Protein AF-A0A815XFB6-F1 (afdb_monomer_lite)

Secondary structure (DSSP, 8-state):
-HHHHHHHTT--EEEEEEEE-TTT--EEEEEEEEE-SSS---EEEEEGGGPPPTTSHHHHHHHHHHHHHT-TT-EEEESS-HHHHHGGGGGGTS--SSP-SEEEEHHHHHHHHHHHHHHT-TTT---SS-TT----------S--PPPPSSSPPP-

pLDDT: mean 83.38, std 19.87, range [40.03, 98.38]

Structure (mmCIF, N/CA/C/O backbone):
data_AF-A0A815XFB6-F1
#
_entry.id   AF-A0A815XFB6-F1
#
loop_
_atom_site.group_PDB
_atom_site.id
_atom_site.type_symbol
_atom_site.label_atom_id
_atom_site.label_alt_id
_atom_site.label_comp_id
_atom_site.label_asym_id
_atom_site.label_entity_id
_atom_site.label_seq_id
_atom_site.pdbx_PDB_ins_code
_atom_site.Cartn_x
_atom_site.Cartn_y
_atom_site.Cartn_z
_atom_site.occupancy
_atom_site.B_iso_or_equiv
_atom_site.auth_seq_id
_atom_site.auth_comp_id
_atom_site.auth_asym_id
_atom_site.auth_atom_id
_atom_site.pdbx_PDB_model_num
ATOM 1 N N . MET A 1 1 ? -14.059 9.390 6.222 1.00 91.38 1 MET A N 1
ATOM 2 C CA . MET A 1 1 ? -13.712 7.952 6.211 1.00 91.38 1 MET A CA 1
ATOM 3 C C . MET A 1 1 ? -14.670 7.078 5.417 1.00 91.38 1 MET A C 1
ATOM 5 O O . MET A 1 1 ? -14.173 6.406 4.534 1.00 91.38 1 MET A O 1
ATOM 9 N N . GLN A 1 2 ? -15.992 7.068 5.650 1.00 95.38 2 GLN A N 1
ATOM 10 C CA . GLN A 1 2 ? -16.873 6.111 4.946 1.00 95.38 2 GLN A CA 1
ATOM 11 C C . GLN A 1 2 ? -16.778 6.195 3.410 1.00 95.38 2 GLN A C 1
ATOM 13 O O . GLN A 1 2 ? -16.512 5.187 2.780 1.00 95.38 2 GLN A O 1
ATOM 18 N N . LYS A 1 3 ? -16.820 7.402 2.829 1.00 95.56 3 LYS A N 1
ATOM 19 C CA . LYS A 1 3 ? -16.631 7.594 1.378 1.00 95.56 3 LYS A CA 1
ATOM 20 C C . LYS A 1 3 ? -15.316 7.010 0.831 1.00 95.56 3 LYS A C 1
ATOM 22 O O . LYS A 1 3 ? -15.289 6.532 -0.292 1.00 95.56 3 LYS A O 1
ATOM 27 N N . LEU A 1 4 ? -14.232 7.062 1.614 1.00 96.62 4 LEU A N 1
ATOM 28 C CA . LEU A 1 4 ? -12.938 6.484 1.229 1.00 96.62 4 LEU A CA 1
ATOM 29 C C . LEU A 1 4 ? -12.985 4.951 1.270 1.00 96.62 4 LEU A C 1
ATOM 31 O O . LEU A 1 4 ? -12.444 4.304 0.385 1.00 96.62 4 LEU A O 1
ATOM 35 N N . ILE A 1 5 ? -13.654 4.381 2.275 1.00 97.75 5 ILE A N 1
ATOM 36 C CA . ILE A 1 5 ? -13.896 2.936 2.353 1.00 97.75 5 ILE A CA 1
ATOM 37 C C . ILE A 1 5 ? -14.702 2.473 1.139 1.00 97.75 5 ILE A C 1
ATOM 39 O O . ILE A 1 5 ? -14.283 1.538 0.466 1.00 97.75 5 ILE A O 1
ATOM 43 N N . ASP A 1 6 ? -15.803 3.160 0.833 1.00 96.56 6 ASP A N 1
ATOM 44 C CA . ASP A 1 6 ? -16.666 2.829 -0.304 1.00 96.56 6 ASP A CA 1
ATOM 45 C C . ASP A 1 6 ? -15.894 2.925 -1.633 1.00 96.56 6 ASP A C 1
ATOM 47 O O . ASP A 1 6 ? -16.069 2.093 -2.517 1.00 96.56 6 ASP A O 1
ATOM 51 N N . HIS A 1 7 ? -14.991 3.903 -1.765 1.00 96.88 7 HIS A N 1
ATOM 52 C CA . HIS A 1 7 ? -14.094 4.025 -2.919 1.00 96.88 7 HIS A CA 1
ATOM 53 C C . HIS A 1 7 ? -13.140 2.832 -3.038 1.00 96.88 7 HIS A C 1
ATOM 55 O O . HIS A 1 7 ? -13.103 2.171 -4.071 1.00 96.88 7 HIS A O 1
ATOM 61 N N . VAL A 1 8 ? -12.412 2.515 -1.964 1.00 97.19 8 VAL A N 1
ATOM 62 C CA . VAL A 1 8 ? -11.398 1.448 -1.961 1.00 97.19 8 VAL A CA 1
ATOM 63 C C . VAL A 1 8 ? -11.996 0.065 -2.209 1.00 97.19 8 VAL A C 1
ATOM 65 O O . VAL A 1 8 ? -11.330 -0.772 -2.807 1.00 97.19 8 VAL A O 1
ATOM 68 N N . GLN A 1 9 ? -13.255 -0.172 -1.832 1.00 96.88 9 GLN A N 1
ATOM 69 C CA . GLN A 1 9 ? -13.964 -1.418 -2.156 1.00 96.88 9 GLN A CA 1
ATOM 70 C C . GLN A 1 9 ? -14.073 -1.700 -3.661 1.00 96.88 9 GLN A C 1
ATOM 72 O O . GLN A 1 9 ? -14.246 -2.854 -4.043 1.00 96.88 9 GLN A O 1
ATOM 77 N N . HIS A 1 10 ? -13.980 -0.668 -4.501 1.00 96.56 10 HIS A N 1
ATOM 78 C CA . HIS A 1 10 ? -14.050 -0.779 -5.957 1.00 96.56 10 HIS A CA 1
ATOM 79 C C . HIS A 1 10 ? -12.670 -0.658 -6.625 1.00 96.56 10 HIS A C 1
ATOM 81 O O . HIS A 1 10 ? -12.581 -0.644 -7.850 1.00 96.56 10 HIS A O 1
ATOM 87 N N . CYS A 1 11 ? -11.587 -0.555 -5.849 1.00 97.31 11 CYS A N 1
ATOM 88 C CA . CYS A 1 11 ? -10.221 -0.503 -6.362 1.00 97.31 11 CYS A CA 1
ATOM 89 C C . CYS A 1 11 ? -9.514 -1.845 -6.155 1.00 97.31 11 CYS A C 1
ATOM 91 O O . CYS A 1 11 ? -9.657 -2.482 -5.114 1.00 97.31 11 CYS A O 1
ATOM 93 N N . HIS A 1 12 ? -8.700 -2.240 -7.133 1.00 97.56 12 HIS A N 1
ATOM 94 C CA . HIS A 1 12 ? -7.934 -3.492 -7.089 1.00 97.56 12 HIS A CA 1
ATOM 95 C C . HIS A 1 12 ? -6.432 -3.294 -7.274 1.00 97.56 12 HIS A C 1
ATOM 97 O O . HIS A 1 12 ? -5.669 -4.250 -7.161 1.00 97.56 12 HIS A O 1
ATOM 103 N N . GLU A 1 13 ? -5.996 -2.068 -7.546 1.00 98.25 13 GLU A N 1
ATOM 104 C CA . GLU A 1 13 ? -4.600 -1.742 -7.799 1.00 98.25 13 GLU A CA 1
ATOM 105 C C . GLU A 1 13 ? -4.211 -0.523 -6.958 1.00 98.25 13 GLU A C 1
ATOM 107 O O . GLU A 1 13 ? -4.950 0.464 -6.884 1.00 98.25 13 GLU A O 1
ATOM 112 N N . PHE A 1 14 ? -3.071 -0.619 -6.276 1.00 98.38 14 PHE A N 1
ATOM 113 C CA . PHE A 1 14 ? -2.619 0.383 -5.313 1.00 98.38 14 PHE A CA 1
ATOM 114 C C . PHE A 1 14 ? -1.115 0.580 -5.432 1.00 98.38 14 PHE A C 1
ATOM 116 O O . PHE A 1 14 ? -0.387 -0.409 -5.500 1.00 98.38 14 PHE A O 1
ATOM 123 N N . THR A 1 15 ? -0.640 1.824 -5.404 1.00 98.31 15 THR A N 1
ATOM 124 C CA . THR A 1 15 ? 0.789 2.084 -5.191 1.00 98.31 15 THR A CA 1
ATOM 125 C C . THR A 1 15 ? 1.045 2.438 -3.737 1.00 98.31 15 THR A C 1
ATOM 127 O O . THR A 1 15 ? 0.194 3.019 -3.058 1.00 98.31 15 THR A O 1
ATOM 130 N N . PHE A 1 16 ? 2.218 2.045 -3.268 1.00 98.00 16 PHE A N 1
ATOM 131 C CA . PHE A 1 16 ? 2.721 2.297 -1.938 1.00 98.00 16 PHE A CA 1
ATOM 132 C C . PHE A 1 16 ? 4.035 3.040 -2.029 1.00 98.00 16 PHE A C 1
ATOM 134 O O . PHE A 1 16 ? 4.868 2.762 -2.892 1.00 98.00 16 PHE A O 1
ATOM 141 N N . ASP A 1 17 ? 4.192 3.944 -1.083 1.00 97.25 17 ASP A N 1
ATOM 142 C CA . ASP A 1 17 ? 5.439 4.608 -0.776 1.00 97.25 17 ASP A CA 1
ATOM 143 C C . ASP A 1 17 ? 5.517 4.751 0.745 1.00 97.25 17 ASP A C 1
ATOM 145 O O . ASP A 1 17 ? 4.487 4.910 1.418 1.00 97.25 17 ASP A O 1
ATOM 149 N N . THR A 1 18 ? 6.710 4.605 1.306 1.00 96.25 18 THR A N 1
ATOM 150 C CA . THR A 1 18 ? 6.904 4.657 2.752 1.00 96.25 18 THR A CA 1
ATOM 151 C C . THR A 1 18 ? 8.072 5.551 3.103 1.00 96.25 18 THR A C 1
ATOM 153 O O . THR A 1 18 ? 9.091 5.563 2.424 1.00 96.25 18 THR A O 1
ATOM 156 N N . GLU A 1 19 ? 7.928 6.289 4.200 1.00 95.38 19 GLU A N 1
ATOM 157 C CA . GLU A 1 19 ? 8.991 7.155 4.700 1.00 95.38 19 GLU A CA 1
ATOM 158 C C . GLU A 1 19 ? 9.349 6.764 6.128 1.00 95.38 19 GLU A C 1
ATOM 160 O O . GLU A 1 19 ? 8.482 6.523 6.981 1.00 95.38 19 GLU A O 1
ATOM 165 N N . GLY A 1 20 ? 10.654 6.707 6.382 1.00 92.31 20 GLY A N 1
ATOM 166 C CA . GLY A 1 20 ? 11.220 6.480 7.704 1.00 92.31 20 GLY A CA 1
ATOM 167 C C . GLY A 1 20 ? 11.491 7.789 8.444 1.00 92.31 20 GLY A C 1
ATOM 168 O O . GLY A 1 20 ? 11.770 8.826 7.845 1.00 92.31 20 GLY A O 1
ATOM 169 N N . GLU A 1 21 ? 11.466 7.754 9.771 1.00 90.00 21 GLU A N 1
ATOM 170 C CA . GLU A 1 21 ? 11.935 8.868 10.587 1.00 90.00 21 GLU A CA 1
ATOM 171 C C . GLU A 1 21 ? 13.462 9.018 10.449 1.00 90.00 21 GLU A C 1
ATOM 173 O O . GLU A 1 21 ? 14.208 8.051 10.595 1.00 90.00 21 GLU A O 1
ATOM 178 N N . GLN A 1 22 ? 13.959 10.240 10.231 1.00 83.94 22 GLN A N 1
ATOM 179 C CA . GLN A 1 22 ? 15.395 10.494 10.015 1.00 83.94 22 GLN A CA 1
ATOM 180 C C . GLN A 1 22 ? 16.295 10.028 11.173 1.00 83.94 22 GLN A C 1
ATOM 182 O O . GLN A 1 22 ? 17.467 9.718 10.968 1.00 83.94 22 GLN A O 1
ATOM 187 N N . SER A 1 23 ? 15.771 10.017 12.401 1.00 86.12 23 SER A N 1
ATOM 188 C CA . SER A 1 23 ? 16.552 9.775 13.617 1.00 86.12 23 SER A CA 1
ATOM 189 C C . SER A 1 23 ? 16.874 8.291 13.839 1.00 86.12 23 SER A C 1
ATOM 191 O O . SER A 1 23 ? 17.964 7.952 14.299 1.00 86.12 23 SER A O 1
ATOM 193 N N . ASN A 1 24 ? 15.936 7.401 13.515 1.00 84.25 24 ASN A N 1
ATOM 194 C CA . ASN A 1 24 ? 15.980 5.980 13.871 1.00 84.25 24 ASN A CA 1
ATOM 195 C C . ASN A 1 24 ? 15.581 5.050 12.707 1.00 84.25 24 ASN A C 1
ATOM 197 O O . ASN A 1 24 ? 15.628 3.833 12.873 1.00 84.25 24 ASN A O 1
ATOM 201 N N . HIS A 1 25 ? 15.224 5.615 11.547 1.00 82.69 25 HIS A N 1
ATOM 202 C CA . HIS A 1 25 ? 14.767 4.917 10.342 1.00 82.69 25 HIS A CA 1
ATOM 203 C C . HIS A 1 25 ? 13.534 4.024 10.570 1.00 82.69 25 HIS A C 1
ATOM 205 O O . HIS A 1 25 ? 13.288 3.087 9.811 1.00 82.69 25 HIS A O 1
ATOM 211 N N . GLN A 1 26 ? 12.748 4.288 11.617 1.00 89.25 26 GLN A N 1
ATOM 212 C CA . GLN A 1 26 ? 11.482 3.601 11.843 1.00 89.25 26 GLN A CA 1
ATOM 213 C C . GLN A 1 26 ? 10.432 4.113 10.866 1.00 89.25 26 GLN A C 1
ATOM 215 O O . GLN A 1 26 ? 10.375 5.308 10.590 1.00 89.25 26 GLN A O 1
ATOM 220 N N . LEU A 1 27 ? 9.581 3.210 10.379 1.00 93.31 27 LEU A N 1
ATOM 221 C CA . LEU A 1 27 ? 8.453 3.558 9.522 1.00 93.31 27 LEU A CA 1
ATOM 222 C C . LEU A 1 27 ? 7.597 4.641 10.195 1.00 93.31 27 LEU A C 1
ATOM 224 O O . LEU A 1 27 ? 7.022 4.409 11.259 1.00 93.31 27 LEU A O 1
ATOM 228 N N . ALA A 1 28 ? 7.515 5.810 9.566 1.00 94.75 28 ALA A N 1
ATOM 229 C CA . ALA A 1 28 ? 6.834 6.981 10.104 1.00 94.75 28 ALA A CA 1
ATOM 230 C C . ALA A 1 28 ? 5.574 7.323 9.307 1.00 94.75 28 ALA A C 1
ATOM 232 O O . ALA A 1 28 ? 4.558 7.693 9.898 1.00 94.75 28 ALA A O 1
ATOM 233 N N . LEU A 1 29 ? 5.621 7.165 7.985 1.00 96.81 29 LEU A N 1
ATOM 234 C CA . LEU A 1 29 ? 4.528 7.489 7.077 1.00 96.81 29 LEU A CA 1
ATOM 235 C C . LEU A 1 29 ? 4.319 6.352 6.080 1.00 96.81 29 LEU A C 1
ATOM 237 O O . LEU A 1 29 ? 5.270 5.820 5.512 1.00 96.81 29 LEU A O 1
ATOM 241 N N . ILE A 1 30 ? 3.054 6.019 5.846 1.00 97.75 30 ILE A N 1
ATOM 242 C CA . ILE A 1 30 ? 2.631 5.175 4.731 1.00 97.75 30 ILE A CA 1
ATOM 243 C C . ILE A 1 30 ? 1.793 6.040 3.795 1.00 97.75 30 ILE A C 1
ATOM 245 O O . ILE A 1 30 ? 0.773 6.600 4.206 1.00 97.75 30 ILE A O 1
ATOM 249 N N . GLN A 1 31 ? 2.203 6.116 2.537 1.00 98.25 31 GLN A N 1
ATOM 250 C CA . GLN A 1 31 ? 1.439 6.715 1.457 1.00 98.25 31 GLN A CA 1
ATOM 251 C C . GLN A 1 31 ? 0.831 5.609 0.596 1.00 98.25 31 GLN A C 1
ATOM 253 O O . GLN A 1 31 ? 1.523 4.700 0.144 1.00 98.25 31 GLN A O 1
ATOM 258 N N . ILE A 1 32 ? -0.478 5.691 0.362 1.00 98.31 32 ILE A N 1
ATOM 259 C CA . ILE A 1 32 ? -1.215 4.734 -0.464 1.00 98.31 32 ILE A CA 1
ATOM 260 C C . ILE A 1 32 ? -1.977 5.495 -1.535 1.00 98.31 32 ILE A C 1
ATOM 262 O O . ILE A 1 32 ? -2.853 6.303 -1.222 1.00 98.31 32 ILE A O 1
ATOM 266 N N . GLN A 1 33 ? -1.693 5.203 -2.796 1.00 98.38 33 GLN A N 1
ATOM 267 C CA . GLN A 1 33 ? -2.444 5.741 -3.918 1.00 98.38 33 GLN A CA 1
ATOM 268 C C . GLN A 1 33 ? -3.366 4.672 -4.496 1.00 98.38 33 GLN A C 1
ATOM 270 O O . GLN A 1 33 ? -2.962 3.538 -4.744 1.00 98.38 33 GLN A O 1
ATOM 275 N N . THR A 1 34 ? -4.616 5.044 -4.746 1.00 98.00 34 THR A N 1
ATOM 276 C CA . THR A 1 34 ? -5.585 4.182 -5.433 1.00 98.00 34 THR A CA 1
ATOM 277 C C . THR A 1 34 ? -5.449 4.316 -6.945 1.00 98.00 34 THR A C 1
ATOM 279 O O . THR A 1 34 ? -5.354 5.427 -7.468 1.00 98.00 34 THR A O 1
ATOM 282 N N . MET A 1 35 ? -5.472 3.190 -7.657 1.00 95.25 35 MET A N 1
ATOM 283 C CA . MET A 1 35 ? -5.463 3.154 -9.116 1.00 95.25 35 MET A CA 1
ATOM 284 C C . MET A 1 35 ? -6.745 2.503 -9.632 1.00 95.25 35 MET A C 1
ATOM 286 O O . MET A 1 35 ? -7.057 1.350 -9.332 1.00 95.25 35 MET A O 1
ATOM 290 N N . HIS A 1 36 ? -7.515 3.265 -10.407 1.00 94.19 36 HIS A N 1
ATOM 291 C CA . HIS A 1 36 ? -8.720 2.781 -11.067 1.00 94.19 36 HIS A CA 1
ATOM 292 C C . HIS A 1 36 ? -8.980 3.595 -12.338 1.00 94.19 36 HIS A C 1
ATOM 294 O O . HIS A 1 36 ? -8.834 4.813 -12.339 1.00 94.19 36 HIS A O 1
ATOM 300 N N . GLN A 1 37 ? -9.400 2.940 -13.422 1.00 89.94 37 GLN A N 1
ATOM 301 C CA . GLN A 1 37 ? -9.553 3.595 -14.731 1.00 89.94 37 GLN A CA 1
ATOM 302 C C . GLN A 1 37 ? -10.711 4.603 -14.785 1.00 89.94 37 GLN A C 1
ATOM 304 O O . GLN A 1 37 ? -10.678 5.546 -15.568 1.00 89.94 37 GLN A O 1
ATOM 309 N N . GLN A 1 38 ? -11.754 4.384 -13.982 1.00 93.62 38 GLN A N 1
ATOM 310 C CA . GLN A 1 38 ? -13.012 5.145 -14.045 1.00 93.62 38 GLN A CA 1
ATOM 311 C C . GLN A 1 38 ? -13.318 5.953 -12.777 1.00 93.62 38 GLN A C 1
ATOM 313 O O . GLN A 1 38 ? -14.326 6.653 -12.733 1.00 93.62 38 GLN A O 1
ATOM 318 N N . LEU A 1 39 ? -12.496 5.830 -11.730 1.00 91.69 39 LEU A N 1
ATOM 319 C CA . LEU A 1 39 ? -12.729 6.504 -10.450 1.00 91.69 39 LEU A CA 1
ATOM 320 C C . LEU A 1 39 ? -11.628 7.541 -10.202 1.00 91.69 39 LEU A C 1
ATOM 322 O O . LEU A 1 39 ? -10.524 7.383 -10.725 1.00 91.69 39 LEU A O 1
ATOM 326 N N . PRO A 1 40 ? -11.898 8.591 -9.407 1.00 94.12 40 PRO A N 1
ATOM 327 C CA . PRO A 1 40 ? -10.870 9.546 -9.014 1.00 94.12 40 PRO A CA 1
ATOM 328 C C . PRO A 1 40 ? -9.682 8.866 -8.329 1.00 94.12 40 PRO A C 1
ATOM 330 O O . PRO A 1 40 ? -9.854 7.943 -7.538 1.00 94.12 40 PRO A O 1
ATOM 333 N N . CYS A 1 41 ? -8.477 9.365 -8.581 1.00 95.62 41 CYS A N 1
ATOM 334 C CA . CYS A 1 41 ? -7.300 8.946 -7.832 1.00 95.62 41 CYS A CA 1
ATOM 335 C C . CYS A 1 41 ? -7.313 9.597 -6.443 1.00 95.62 41 CYS A C 1
ATOM 337 O O . CYS A 1 41 ? -7.393 10.822 -6.325 1.00 95.62 41 CYS A O 1
ATOM 339 N N . PHE A 1 42 ? -7.212 8.780 -5.398 1.00 97.06 42 PHE A N 1
ATOM 340 C CA . PHE A 1 42 ? -6.969 9.243 -4.033 1.00 97.06 42 PHE A CA 1
ATOM 341 C C . PHE A 1 42 ? -5.595 8.822 -3.545 1.00 97.06 42 PHE A C 1
ATOM 343 O O . PHE A 1 42 ? -5.202 7.670 -3.731 1.00 97.06 42 PHE A O 1
ATOM 350 N N . VAL A 1 43 ? -4.937 9.757 -2.859 1.00 97.25 4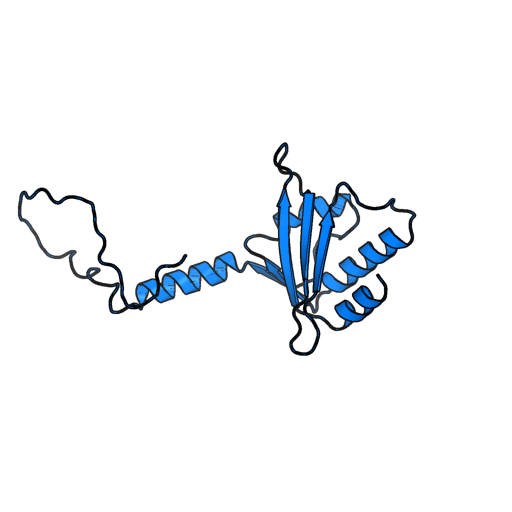3 VAL A N 1
ATOM 351 C CA . VAL A 1 43 ? -3.723 9.540 -2.074 1.00 97.25 43 VAL A CA 1
ATOM 352 C C . VAL A 1 43 ? -4.104 9.614 -0.600 1.00 97.25 43 VAL A C 1
ATOM 354 O O . VAL A 1 43 ? -4.690 10.598 -0.145 1.00 97.25 43 VAL A O 1
ATOM 357 N N . VAL A 1 44 ? -3.808 8.550 0.134 1.00 97.06 44 VAL A N 1
ATOM 358 C CA . VAL A 1 44 ? -4.018 8.437 1.575 1.00 97.06 44 VAL A CA 1
ATOM 359 C C . VAL A 1 44 ? -2.659 8.492 2.249 1.00 97.06 44 VAL A C 1
ATOM 361 O O . VAL A 1 44 ? -1.788 7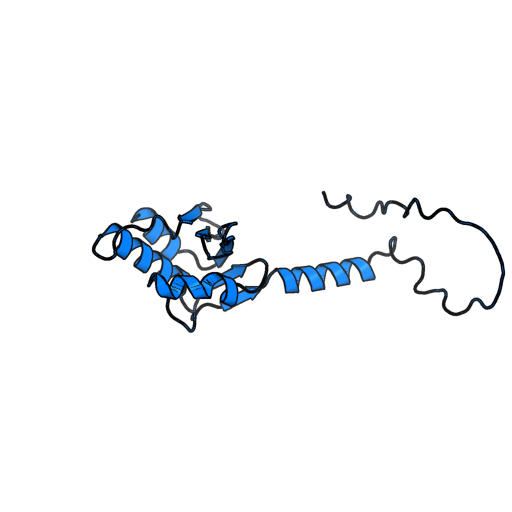.686 1.938 1.00 97.06 44 VAL A O 1
ATOM 364 N N . LEU A 1 45 ? -2.505 9.426 3.181 1.00 97.62 45 LEU A N 1
ATOM 365 C CA . LEU A 1 45 ? -1.311 9.581 4.004 1.00 97.62 45 LEU A CA 1
ATOM 366 C C . LEU A 1 45 ? -1.633 9.125 5.423 1.00 97.62 45 LEU A C 1
ATOM 368 O O . LEU A 1 45 ? -2.615 9.585 6.013 1.00 97.62 45 LEU A O 1
ATOM 372 N N . LEU A 1 46 ? -0.826 8.212 5.957 1.00 96.56 46 LEU A N 1
ATOM 373 C CA . LEU A 1 46 ? -0.985 7.687 7.306 1.00 96.56 46 LEU A CA 1
ATOM 374 C C . LEU A 1 46 ? 0.310 7.833 8.100 1.00 96.56 46 LEU A C 1
ATOM 376 O O . LEU A 1 46 ? 1.241 7.049 7.933 1.00 96.56 46 LEU A O 1
ATOM 380 N N . GLU A 1 47 ? 0.340 8.822 8.986 1.00 95.44 47 GLU A N 1
ATOM 381 C CA . GLU A 1 47 ? 1.435 9.019 9.935 1.00 95.44 47 GLU A CA 1
ATOM 382 C C . GLU A 1 47 ? 1.262 8.089 11.143 1.00 95.44 47 GLU A C 1
ATOM 384 O O . GLU A 1 47 ? 0.308 8.220 11.915 1.00 95.44 47 GLU A O 1
ATOM 389 N N . LEU A 1 48 ? 2.185 7.144 11.324 1.00 93.38 48 LEU A N 1
ATOM 390 C CA . LEU A 1 48 ? 2.058 6.074 12.318 1.00 93.38 48 LEU A CA 1
ATOM 391 C C . LEU A 1 48 ? 2.191 6.573 13.762 1.00 93.38 48 LEU A C 1
ATOM 393 O O . LEU A 1 48 ? 1.520 6.059 14.658 1.00 93.38 48 LEU A O 1
ATOM 397 N N . LEU A 1 49 ? 3.002 7.609 13.991 1.00 90.12 49 LEU A N 1
ATOM 398 C CA . LEU A 1 49 ? 3.169 8.231 15.312 1.00 90.12 49 LEU A CA 1
ATOM 399 C C . LEU A 1 49 ? 1.942 9.040 15.757 1.00 90.12 49 LEU A C 1
ATOM 401 O O . LEU A 1 49 ? 1.773 9.299 16.947 1.00 90.12 49 LEU A O 1
ATOM 405 N N . HIS A 1 50 ? 1.072 9.406 14.815 1.00 92.81 50 HIS A N 1
ATOM 406 C CA . HIS A 1 50 ? -0.134 10.194 15.063 1.00 92.81 50 HIS A CA 1
ATOM 407 C C . HIS A 1 50 ? -1.413 9.373 14.873 1.00 92.81 50 HIS A C 1
ATOM 409 O O . HIS A 1 50 ? -2.499 9.929 14.681 1.00 92.81 50 HIS A O 1
ATOM 415 N N . LEU A 1 51 ? -1.307 8.042 14.940 1.00 94.62 51 LEU A N 1
ATOM 416 C CA . LEU A 1 51 ? -2.474 7.180 14.868 1.00 94.62 51 LEU A CA 1
ATOM 417 C C . LEU A 1 51 ? -3.438 7.455 16.029 1.00 94.62 51 LEU A C 1
ATOM 419 O O . LEU A 1 51 ? -3.025 7.653 17.175 1.00 94.62 51 LEU A O 1
ATOM 423 N N . PRO A 1 52 ? -4.751 7.434 15.756 1.00 95.75 52 PRO A N 1
ATOM 424 C CA . PRO A 1 52 ? -5.741 7.542 16.810 1.00 95.75 52 PRO A CA 1
ATOM 425 C C . PRO A 1 52 ? -5.699 6.309 17.721 1.00 95.75 52 PRO A C 1
ATOM 427 O O . PRO A 1 52 ? -5.280 5.228 17.314 1.00 95.75 52 PRO A O 1
ATOM 430 N N . SER A 1 53 ? -6.193 6.455 18.953 1.00 95.81 53 SER A N 1
ATOM 431 C CA . SER A 1 53 ? -6.223 5.346 19.915 1.00 95.81 53 SER A CA 1
ATOM 432 C C . SER A 1 53 ? -7.026 4.143 19.398 1.00 95.81 53 SER A C 1
ATOM 434 O O . SER A 1 53 ? -8.064 4.307 18.746 1.00 95.81 53 SER A O 1
ATOM 436 N N . TYR A 1 54 ? -6.574 2.936 19.750 1.00 94.94 54 TYR A N 1
ATOM 437 C CA . TYR A 1 54 ? -7.118 1.648 19.301 1.00 94.94 54 TYR A CA 1
ATOM 438 C C . TYR A 1 54 ? -8.624 1.468 19.550 1.00 94.94 54 TYR A C 1
ATOM 440 O O . TYR A 1 54 ? -9.305 0.772 18.801 1.00 94.94 54 TYR A O 1
ATOM 448 N N . ASN A 1 55 ? -9.169 2.110 20.585 1.00 94.62 55 ASN A N 1
ATOM 449 C CA . ASN A 1 55 ? -10.584 2.014 20.958 1.00 94.62 55 ASN A CA 1
ATOM 450 C C . ASN A 1 55 ? -11.500 2.986 20.192 1.00 94.62 55 ASN A C 1
ATOM 452 O O . ASN A 1 55 ? -12.712 3.004 20.416 1.00 94.62 55 ASN A O 1
ATOM 456 N N . THR A 1 56 ? -10.947 3.815 19.309 1.00 97.50 56 THR A N 1
ATOM 457 C CA . THR A 1 56 ? -11.718 4.827 18.588 1.00 97.50 56 THR A CA 1
ATOM 458 C C . THR A 1 56 ? -12.337 4.267 17.310 1.00 97.50 56 THR A C 1
ATOM 460 O O . THR A 1 56 ? -11.751 3.452 16.596 1.00 97.50 56 THR A O 1
ATOM 463 N N . LEU A 1 57 ? -13.520 4.776 16.950 1.00 96.94 57 LEU A N 1
ATOM 464 C CA . LEU A 1 57 ? -14.187 4.411 15.696 1.00 96.94 57 LEU A CA 1
ATOM 465 C C . LEU A 1 57 ? -13.328 4.736 14.461 1.00 96.94 57 LEU A C 1
ATOM 467 O O . LEU A 1 57 ? -13.380 4.023 13.460 1.00 96.94 57 LEU A O 1
ATOM 471 N N . ILE A 1 58 ? -12.536 5.809 14.526 1.00 96.75 58 ILE A N 1
ATOM 472 C CA . ILE A 1 58 ? -11.638 6.203 13.439 1.00 96.75 58 ILE A CA 1
ATOM 473 C C . ILE A 1 58 ? -10.543 5.147 13.223 1.00 96.75 58 ILE A C 1
ATOM 475 O O . ILE A 1 58 ? -10.314 4.759 12.081 1.00 96.75 58 ILE A O 1
ATOM 479 N N . PHE A 1 59 ? -9.957 4.598 14.292 1.00 96.88 59 PHE A N 1
ATOM 480 C CA . PHE A 1 59 ? -8.959 3.534 14.197 1.00 96.88 59 PHE A CA 1
ATOM 481 C C . PHE A 1 59 ? -9.552 2.251 13.603 1.00 96.88 59 PHE A C 1
ATOM 483 O O . PHE A 1 59 ? -8.982 1.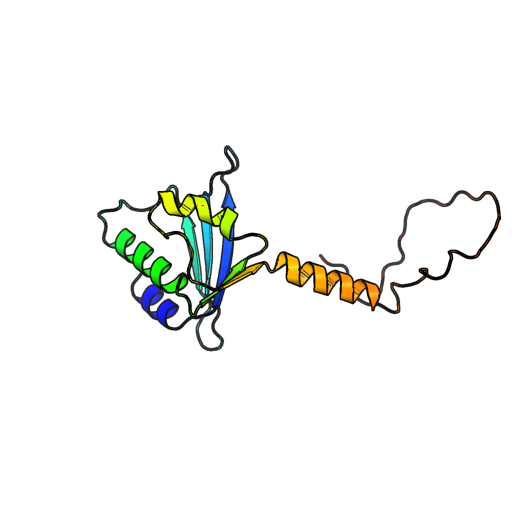666 12.684 1.00 96.88 59 PHE A O 1
ATOM 490 N N . VAL A 1 60 ? -10.765 1.873 14.025 1.00 96.69 60 VAL A N 1
ATOM 491 C CA . VAL A 1 60 ? -11.505 0.744 13.427 1.00 96.69 60 VAL A CA 1
ATOM 492 C C . VAL A 1 60 ? -11.697 0.939 11.920 1.00 96.69 60 VAL A C 1
ATOM 494 O O . VAL A 1 60 ? -11.544 -0.005 11.145 1.00 96.69 60 VAL A O 1
ATOM 497 N N . LYS A 1 61 ? -11.989 2.167 11.473 1.00 97.56 61 LYS A N 1
ATOM 498 C CA . LYS A 1 61 ? -12.114 2.484 10.044 1.00 97.56 61 LYS A CA 1
ATOM 499 C C . LYS A 1 61 ? -10.777 2.428 9.305 1.00 97.56 61 LYS A C 1
ATOM 501 O O . LYS A 1 61 ? -10.770 2.010 8.153 1.00 97.56 61 LYS A O 1
ATOM 506 N N . ILE A 1 62 ? -9.666 2.793 9.941 1.00 97.50 62 ILE A N 1
ATOM 507 C CA . ILE A 1 62 ? -8.322 2.633 9.364 1.00 97.50 62 ILE A CA 1
ATOM 508 C C . ILE A 1 62 ? -7.990 1.140 9.207 1.00 97.50 62 ILE A C 1
ATOM 510 O O . ILE A 1 62 ? -7.589 0.725 8.124 1.00 97.50 62 ILE A O 1
ATOM 514 N N . LYS A 1 63 ? -8.258 0.301 10.217 1.00 96.56 63 LYS A N 1
ATOM 515 C CA . LYS A 1 63 ? -8.097 -1.161 10.089 1.00 96.56 63 LYS A CA 1
ATOM 516 C C . LYS A 1 63 ? -8.978 -1.746 8.987 1.00 96.56 63 LYS A C 1
ATOM 518 O O . LYS A 1 63 ? -8.520 -2.579 8.212 1.00 96.56 63 LYS A O 1
ATOM 523 N N . GLN A 1 64 ? -10.225 -1.282 8.871 1.00 97.06 64 GLN A N 1
ATOM 524 C CA . GLN A 1 64 ? -11.116 -1.682 7.778 1.00 97.06 64 GLN A CA 1
ATOM 525 C C . GLN A 1 64 ? -10.533 -1.305 6.406 1.00 97.06 64 GLN A C 1
ATOM 527 O O . GLN A 1 64 ? -10.591 -2.113 5.482 1.00 97.06 64 GLN A O 1
ATOM 532 N N . LEU A 1 65 ? -9.967 -0.101 6.275 1.00 97.75 65 LEU A N 1
ATOM 533 C CA . LEU A 1 65 ? -9.310 0.357 5.051 1.00 97.75 65 LEU A CA 1
ATOM 534 C C . LEU A 1 65 ? -8.149 -0.571 4.672 1.00 97.75 65 LEU A C 1
ATOM 536 O O . LEU A 1 65 ? -8.114 -1.070 3.552 1.00 97.75 65 LEU A O 1
ATOM 540 N N . PHE A 1 66 ? -7.247 -0.853 5.614 1.00 97.44 66 PHE A N 1
ATOM 541 C CA . PHE A 1 66 ? -6.109 -1.744 5.380 1.00 97.44 66 PHE A CA 1
ATOM 542 C C . PHE A 1 66 ? -6.572 -3.155 5.014 1.00 97.44 66 PHE A C 1
ATOM 544 O O . PHE A 1 66 ? -6.100 -3.720 4.033 1.00 97.44 66 PHE A O 1
ATOM 551 N N . HIS A 1 67 ? -7.561 -3.699 5.725 1.00 96.50 67 HIS A N 1
ATOM 552 C CA . HIS A 1 67 ? -8.120 -5.009 5.402 1.00 96.50 67 HIS A CA 1
ATOM 553 C C . HIS A 1 67 ? -8.622 -5.100 3.953 1.00 96.50 67 HIS A C 1
ATOM 555 O O . HIS A 1 67 ? -8.420 -6.127 3.311 1.00 96.50 67 HIS A O 1
ATOM 561 N N . LEU A 1 68 ? -9.261 -4.043 3.439 1.00 97.38 68 LEU A N 1
ATOM 562 C CA . LEU A 1 68 ? -9.735 -3.986 2.054 1.00 97.38 68 LEU A CA 1
ATOM 563 C C . LEU A 1 68 ? -8.590 -3.869 1.046 1.00 97.38 68 LEU A C 1
ATOM 565 O O . LEU A 1 68 ? -8.653 -4.499 -0.002 1.00 97.38 68 LEU A O 1
ATOM 569 N N . ILE A 1 69 ? -7.545 -3.102 1.357 1.00 97.50 69 ILE A N 1
ATOM 570 C CA . ILE A 1 69 ? -6.390 -2.929 0.466 1.00 97.50 69 ILE A CA 1
ATOM 571 C C . ILE A 1 69 ? -5.591 -4.234 0.361 1.00 97.50 69 ILE A C 1
ATOM 573 O O . ILE A 1 69 ? -5.267 -4.663 -0.744 1.00 97.50 69 ILE A O 1
ATOM 577 N N . PHE A 1 70 ? -5.354 -4.916 1.485 1.00 96.94 70 PHE A N 1
ATOM 578 C CA . PHE A 1 70 ? -4.528 -6.127 1.564 1.00 96.94 70 PHE A CA 1
ATOM 579 C C . PHE A 1 70 ? -5.279 -7.438 1.227 1.00 96.94 70 PHE A C 1
ATOM 581 O O . PHE A 1 70 ? -4.890 -8.530 1.659 1.00 96.94 70 PHE A O 1
ATOM 588 N N . GLN A 1 71 ? -6.357 -7.360 0.439 1.00 96.38 71 GLN A N 1
ATOM 589 C CA . GLN A 1 71 ? -7.082 -8.532 -0.065 1.00 96.38 71 GLN A CA 1
ATOM 590 C C . GLN A 1 71 ? -6.296 -9.274 -1.153 1.00 96.38 71 GLN A C 1
ATOM 592 O O . GLN A 1 71 ? -5.554 -8.677 -1.931 1.00 96.38 71 GLN A O 1
ATOM 597 N N . SER A 1 72 ? -6.495 -10.591 -1.255 1.00 96.88 72 SER A N 1
ATOM 598 C CA . SER A 1 72 ? -5.761 -11.454 -2.195 1.00 96.88 72 SER A CA 1
ATOM 599 C C . SER A 1 72 ? -5.993 -11.142 -3.672 1.00 96.88 72 SER A C 1
ATOM 601 O O . SER A 1 72 ? -5.184 -11.516 -4.513 1.00 96.88 72 SER A O 1
ATOM 603 N N . THR A 1 73 ? -7.108 -10.490 -3.995 1.00 97.06 73 THR A N 1
ATOM 604 C CA . THR A 1 73 ? -7.458 -10.068 -5.356 1.00 97.06 73 THR A CA 1
ATOM 605 C C . THR A 1 73 ? -6.743 -8.795 -5.789 1.00 97.06 73 THR A C 1
ATOM 607 O O . THR A 1 73 ? -6.759 -8.473 -6.973 1.00 97.06 73 THR A O 1
ATOM 610 N N . ASN A 1 74 ? -6.139 -8.068 -4.848 1.00 97.94 74 ASN A N 1
ATOM 611 C CA . ASN A 1 74 ? -5.539 -6.774 -5.120 1.00 97.94 74 ASN A CA 1
ATOM 612 C C . ASN A 1 74 ? -4.054 -6.907 -5.460 1.00 97.94 74 ASN A C 1
ATOM 614 O O . ASN A 1 74 ? -3.360 -7.818 -4.993 1.00 97.94 74 ASN A O 1
ATOM 618 N N . LYS A 1 75 ? -3.579 -5.948 -6.252 1.00 98.06 75 LYS A N 1
ATOM 619 C CA . LYS A 1 75 ? -2.184 -5.786 -6.649 1.00 98.06 75 LYS A CA 1
ATOM 620 C C . LYS A 1 75 ? -1.611 -4.541 -5.995 1.00 98.06 75 LYS A C 1
ATOM 622 O O . LYS A 1 75 ? -2.189 -3.457 -6.100 1.00 98.06 75 LYS A O 1
ATOM 627 N N . LEU A 1 76 ? -0.484 -4.711 -5.321 1.00 98.06 76 LEU A N 1
ATOM 628 C CA . LEU A 1 76 ? 0.214 -3.655 -4.605 1.00 98.06 76 LEU A CA 1
ATOM 629 C C . LEU A 1 76 ? 1.553 -3.425 -5.287 1.00 98.06 76 LEU A C 1
ATOM 631 O O . LEU A 1 76 ? 2.306 -4.371 -5.506 1.00 98.06 76 LEU A O 1
ATOM 635 N N . TYR A 1 77 ? 1.832 -2.176 -5.609 1.00 97.94 77 TYR A N 1
ATOM 636 C CA . TYR A 1 77 ? 3.025 -1.765 -6.323 1.00 97.94 77 TYR A CA 1
ATOM 637 C C . TYR A 1 77 ? 3.870 -0.866 -5.428 1.00 97.94 77 TYR A C 1
ATOM 639 O O . TYR A 1 77 ? 3.326 0.024 -4.780 1.00 97.94 77 TYR A O 1
ATOM 647 N N . SER A 1 78 ? 5.179 -1.061 -5.410 1.00 97.38 78 SER A N 1
ATOM 648 C CA . SER A 1 78 ? 6.118 -0.224 -4.657 1.00 97.38 78 SER A CA 1
ATOM 649 C C . SER A 1 78 ? 7.410 -0.043 -5.431 1.00 97.38 78 SER A C 1
ATOM 651 O O . SER A 1 78 ? 7.727 -0.830 -6.326 1.00 97.38 78 SER A O 1
ATOM 653 N N . TRP A 1 79 ? 8.177 0.976 -5.062 1.00 95.75 79 TRP A N 1
ATOM 654 C CA . TRP A 1 79 ? 9.554 1.106 -5.509 1.00 95.75 79 TRP A CA 1
ATOM 655 C C . TRP A 1 79 ? 10.484 0.408 -4.513 1.00 95.75 79 TRP A C 1
ATOM 657 O O . TRP A 1 79 ? 10.887 1.009 -3.525 1.00 95.75 79 TRP A O 1
ATOM 667 N N . GLY A 1 80 ? 10.803 -0.866 -4.752 1.00 93.19 80 GLY A N 1
ATOM 668 C CA . GLY A 1 80 ? 11.585 -1.686 -3.831 1.00 93.19 80 GLY A CA 1
ATOM 669 C C . GLY A 1 80 ? 10.738 -2.689 -3.031 1.00 93.19 80 GLY A C 1
ATOM 670 O O . GLY A 1 80 ? 9.552 -2.908 -3.317 1.00 93.19 80 GLY A O 1
ATOM 671 N N . PRO A 1 81 ? 11.334 -3.347 -2.020 1.00 92.44 81 PRO A N 1
ATOM 672 C CA . PRO A 1 81 ? 10.743 -4.495 -1.341 1.00 92.44 81 PRO A CA 1
ATOM 673 C C . PRO A 1 81 ? 9.698 -4.097 -0.281 1.00 92.44 81 PRO A C 1
ATOM 675 O O . PRO A 1 81 ? 9.968 -4.152 0.923 1.00 92.44 81 PRO A O 1
ATOM 678 N N . LEU A 1 82 ? 8.448 -3.849 -0.704 1.00 93.94 82 LEU A N 1
ATOM 679 C CA . LEU A 1 82 ? 7.333 -3.419 0.168 1.00 93.94 82 LEU A CA 1
ATOM 680 C C . LEU A 1 82 ? 7.156 -4.252 1.443 1.00 93.94 82 LEU A C 1
ATOM 682 O O . LEU A 1 82 ? 6.705 -3.759 2.475 1.00 93.94 82 LEU A O 1
ATOM 686 N N . ARG A 1 83 ? 7.481 -5.550 1.382 1.00 91.81 83 ARG A N 1
ATOM 687 C CA . ARG A 1 83 ? 7.365 -6.434 2.548 1.00 91.81 83 ARG A CA 1
ATOM 688 C C . ARG A 1 83 ? 8.223 -5.981 3.721 1.00 91.81 83 ARG A C 1
ATOM 690 O O . ARG A 1 83 ? 7.788 -6.102 4.860 1.00 91.81 83 ARG A O 1
ATOM 697 N N . GLN A 1 84 ? 9.431 -5.510 3.440 1.00 91.62 84 GLN A N 1
ATOM 698 C CA . GLN A 1 84 ? 10.378 -5.063 4.457 1.00 91.62 84 GLN A CA 1
ATOM 699 C C . GLN A 1 84 ? 9.937 -3.712 5.016 1.00 91.62 84 GLN A C 1
ATOM 701 O O . GLN A 1 84 ? 9.900 -3.535 6.231 1.00 91.62 84 GLN A O 1
ATOM 706 N N . GLU A 1 85 ? 9.502 -2.819 4.130 1.00 92.62 85 GLU A N 1
ATOM 707 C CA . GLU A 1 85 ? 9.005 -1.488 4.473 1.00 92.62 85 GLU A CA 1
ATOM 708 C C . GLU A 1 85 ? 7.757 -1.524 5.358 1.00 92.62 85 GLU A C 1
ATOM 710 O O . GLU A 1 85 ? 7.688 -0.808 6.350 1.00 92.62 85 GLU A O 1
ATOM 715 N N . LEU A 1 86 ? 6.785 -2.395 5.058 1.00 94.06 86 LEU A N 1
ATOM 716 C CA . LEU A 1 86 ? 5.530 -2.485 5.813 1.00 94.06 86 LEU A CA 1
ATOM 717 C C . LEU A 1 86 ? 5.585 -3.410 7.029 1.00 94.06 86 LEU A C 1
ATOM 719 O O . LEU A 1 86 ? 4.634 -3.430 7.812 1.00 94.06 86 LEU A O 1
ATOM 723 N N . TYR A 1 87 ? 6.654 -4.185 7.226 1.00 91.69 87 TYR A N 1
ATOM 724 C CA . TYR A 1 87 ? 6.739 -5.097 8.369 1.00 91.69 87 TYR A CA 1
ATOM 725 C C . TYR A 1 87 ? 6.495 -4.406 9.729 1.00 91.69 87 TYR A C 1
ATOM 727 O O . TYR A 1 87 ? 5.734 -4.953 10.533 1.00 91.69 87 TYR A O 1
ATOM 735 N N . PRO A 1 88 ? 7.021 -3.191 9.994 1.00 91.12 88 PRO A N 1
ATOM 736 C CA . PRO A 1 88 ? 6.756 -2.473 11.241 1.00 91.12 88 PRO A CA 1
ATOM 737 C C . PRO A 1 88 ? 5.275 -2.143 11.480 1.00 91.12 88 PRO A C 1
ATOM 739 O O . PRO A 1 88 ? 4.858 -2.054 12.634 1.00 91.12 88 PRO A O 1
ATOM 742 N N . ALA A 1 89 ? 4.459 -2.011 10.428 1.00 91.62 89 ALA A N 1
ATOM 743 C CA . ALA A 1 89 ? 3.039 -1.664 10.538 1.00 91.62 89 ALA A CA 1
ATOM 744 C C . ALA A 1 89 ? 2.191 -2.746 11.246 1.00 91.62 89 ALA A C 1
ATOM 746 O O . ALA A 1 89 ? 1.085 -2.467 11.712 1.00 91.62 89 ALA A O 1
ATOM 747 N N . VAL A 1 90 ? 2.722 -3.964 11.398 1.00 92.44 90 VAL A N 1
ATOM 748 C CA . VAL A 1 90 ? 2.115 -5.046 12.197 1.00 92.44 90 VAL A CA 1
ATOM 749 C C . VAL A 1 90 ? 2.009 -4.656 13.665 1.00 92.44 90 VAL A C 1
ATOM 751 O O . VAL A 1 90 ? 1.007 -4.951 14.311 1.00 92.44 90 VAL A O 1
ATOM 754 N N . ASN A 1 91 ? 3.014 -3.943 14.185 1.00 92.44 91 ASN A N 1
ATOM 755 C CA . ASN A 1 91 ? 3.047 -3.503 15.582 1.00 92.44 91 ASN A CA 1
ATOM 756 C C . ASN A 1 91 ? 1.948 -2.478 15.897 1.00 92.44 91 ASN A C 1
ATOM 758 O O . ASN A 1 91 ? 1.619 -2.272 17.060 1.00 92.44 91 ASN A O 1
ATOM 762 N N . TYR A 1 92 ? 1.373 -1.862 14.862 1.00 92.94 92 TYR A N 1
ATOM 763 C CA . TYR A 1 92 ? 0.258 -0.921 14.952 1.00 92.94 92 TYR A CA 1
ATOM 764 C C . TYR A 1 92 ? -1.098 -1.594 14.691 1.00 92.94 92 TYR A C 1
ATOM 766 O O . TYR A 1 92 ? -2.105 -0.910 14.532 1.00 92.94 92 TYR A O 1
ATOM 774 N N . GLU A 1 93 ? -1.138 -2.928 14.597 1.00 93.44 93 GLU A N 1
ATOM 775 C CA . GLU A 1 93 ? -2.324 -3.732 14.271 1.00 93.44 93 GLU A CA 1
ATOM 776 C C . GLU A 1 93 ? -3.038 -3.338 12.964 1.00 93.44 93 GLU A C 1
ATOM 778 O O . GLU A 1 93 ? -4.240 -3.577 12.806 1.00 93.44 93 GLU A O 1
ATOM 783 N N . LEU A 1 94 ? -2.324 -2.711 12.027 1.00 94.12 94 LEU A N 1
ATOM 784 C CA . LEU A 1 94 ? -2.902 -2.267 10.760 1.00 94.12 94 LEU A CA 1
ATOM 785 C C . LEU A 1 94 ? -3.018 -3.408 9.747 1.00 94.12 94 LEU A C 1
ATOM 787 O O . LEU A 1 94 ? -3.950 -3.428 8.947 1.00 94.12 94 LEU A O 1
ATOM 791 N N . LEU A 1 95 ? -2.092 -4.366 9.793 1.00 93.19 95 LEU A N 1
ATOM 792 C CA . LEU A 1 95 ? -2.095 -5.555 8.947 1.00 93.19 95 LEU A CA 1
ATOM 793 C C . LEU A 1 95 ? -1.455 -6.755 9.649 1.00 93.19 95 LEU A C 1
ATOM 795 O O . LEU A 1 95 ? -0.767 -6.619 10.658 1.00 93.19 95 LEU A O 1
ATOM 799 N N . GLU A 1 96 ? -1.671 -7.932 9.072 1.00 92.12 96 GLU A N 1
ATOM 800 C CA . GLU A 1 96 ? -1.131 -9.206 9.543 1.00 92.12 96 GLU A CA 1
ATOM 801 C C . GLU A 1 96 ? -0.280 -9.851 8.444 1.00 92.12 96 GLU A C 1
ATOM 803 O O . GLU A 1 96 ? -0.569 -9.701 7.252 1.00 92.12 96 GLU A O 1
ATOM 808 N N . TRP A 1 97 ? 0.750 -10.604 8.843 1.00 92.00 97 TRP A N 1
ATOM 809 C CA . TRP A 1 97 ? 1.539 -11.421 7.919 1.00 92.00 97 TRP A CA 1
ATOM 810 C C . TRP A 1 97 ? 1.088 -12.886 7.931 1.00 92.00 97 TRP A C 1
ATOM 812 O O . TRP A 1 97 ? 0.779 -13.419 8.997 1.00 92.00 97 TRP A O 1
ATOM 822 N N . PRO A 1 98 ? 1.129 -13.576 6.776 1.00 91.94 98 PRO A N 1
ATOM 823 C CA . PRO A 1 98 ? 1.522 -13.060 5.464 1.00 91.94 98 PRO A CA 1
ATOM 824 C C . PRO A 1 98 ? 0.445 -12.165 4.823 1.00 91.94 98 PRO A C 1
ATOM 826 O O . PRO A 1 98 ? -0.741 -12.497 4.859 1.00 91.94 98 PRO A O 1
ATOM 829 N N . ILE A 1 99 ? 0.863 -11.068 4.173 1.00 92.12 99 ILE A N 1
ATOM 830 C CA . ILE A 1 99 ? -0.028 -10.291 3.300 1.00 92.12 99 ILE A CA 1
ATOM 831 C C . ILE A 1 99 ? -0.544 -11.202 2.185 1.00 92.12 99 ILE A C 1
ATOM 833 O O . ILE A 1 99 ? 0.224 -11.936 1.559 1.00 92.12 99 ILE A O 1
ATOM 837 N N . LYS A 1 100 ? -1.854 -11.134 1.939 1.00 93.12 100 LYS A N 1
ATOM 838 C CA . LYS A 1 100 ? -2.540 -11.984 0.961 1.00 93.12 100 LYS A CA 1
ATOM 839 C C . LYS A 1 100 ? -2.478 -11.435 -0.464 1.00 93.12 100 LYS A C 1
ATOM 841 O O . LYS A 1 100 ? -2.597 -12.216 -1.402 1.00 93.12 100 LYS A O 1
ATOM 846 N N . SER A 1 101 ? -2.344 -10.119 -0.620 1.00 96.12 101 SER A N 1
ATOM 847 C CA . SER A 1 101 ? -2.254 -9.446 -1.919 1.00 96.12 101 SER A CA 1
ATOM 848 C C . SER A 1 101 ? -1.009 -9.828 -2.705 1.00 96.12 101 SER A C 1
ATOM 850 O O . SER A 1 101 ? 0.017 -10.225 -2.147 1.00 96.12 101 SER A O 1
ATOM 852 N N . GLN A 1 102 ? -1.093 -9.631 -4.016 1.00 96.81 102 GLN A N 1
ATOM 853 C CA . GLN A 1 102 ? 0.060 -9.712 -4.902 1.00 96.81 102 GLN A CA 1
ATOM 854 C C . GLN A 1 102 ? 0.894 -8.441 -4.738 1.00 96.81 102 GLN A C 1
ATOM 856 O O . GLN A 1 102 ? 0.341 -7.343 -4.746 1.00 96.81 102 GLN A O 1
ATOM 861 N N . ILE A 1 103 ? 2.207 -8.589 -4.570 1.00 96.38 103 ILE A N 1
ATOM 862 C CA . ILE A 1 103 ? 3.139 -7.473 -4.376 1.00 96.38 103 ILE A CA 1
ATOM 863 C C . ILE A 1 103 ? 4.104 -7.457 -5.556 1.00 96.38 103 ILE A C 1
ATOM 865 O O . ILE A 1 103 ? 4.707 -8.487 -5.859 1.00 96.38 103 ILE A O 1
ATOM 869 N N . PHE A 1 104 ? 4.246 -6.293 -6.181 1.00 96.44 104 PHE A N 1
ATOM 870 C CA . PHE A 1 104 ? 5.112 -6.042 -7.323 1.00 96.44 104 PHE A CA 1
ATOM 871 C C . PHE A 1 104 ? 6.159 -4.998 -6.944 1.00 96.44 104 PHE A C 1
ATOM 873 O O . PHE A 1 104 ? 5.815 -3.876 -6.568 1.00 96.44 104 PHE A O 1
ATOM 880 N N . ASP A 1 105 ? 7.426 -5.379 -7.064 1.00 95.62 105 ASP A N 1
ATOM 881 C CA . ASP A 1 105 ? 8.554 -4.467 -6.923 1.00 95.62 105 ASP A CA 1
ATOM 882 C C . ASP A 1 105 ? 8.847 -3.832 -8.289 1.00 95.62 105 ASP A C 1
ATOM 884 O O . ASP A 1 105 ? 9.453 -4.452 -9.166 1.00 95.62 105 ASP A O 1
ATOM 888 N N . ILE A 1 106 ? 8.388 -2.592 -8.480 1.00 95.75 106 ILE A N 1
ATOM 889 C CA . ILE A 1 106 ? 8.568 -1.857 -9.737 1.00 95.75 106 ILE A CA 1
ATOM 890 C C . ILE A 1 106 ? 10.053 -1.591 -10.005 1.00 95.75 106 ILE A C 1
ATOM 892 O O . ILE A 1 106 ? 10.440 -1.465 -11.164 1.00 95.75 106 ILE A O 1
ATOM 896 N N . GLN A 1 107 ? 10.903 -1.527 -8.978 1.00 95.06 107 GLN A N 1
ATOM 897 C CA . GLN A 1 107 ? 12.323 -1.245 -9.167 1.00 95.06 107 GLN A CA 1
ATOM 898 C C . GLN A 1 107 ? 13.001 -2.337 -10.004 1.00 95.06 107 GLN A C 1
ATOM 900 O O . GLN A 1 107 ? 13.851 -2.027 -10.843 1.00 95.06 107 GLN A O 1
ATOM 905 N N . LEU A 1 108 ? 12.609 -3.601 -9.815 1.00 92.50 108 LEU A N 1
ATOM 906 C CA . LEU A 1 108 ? 13.117 -4.724 -10.605 1.00 92.50 108 LEU A CA 1
ATOM 907 C C . LEU A 1 108 ? 12.650 -4.628 -12.061 1.00 92.50 108 LEU A C 1
ATOM 909 O O . LEU A 1 108 ? 13.482 -4.620 -12.966 1.00 92.50 108 LEU A O 1
ATOM 913 N N . GLU A 1 109 ? 11.345 -4.452 -12.271 1.00 91.31 109 GLU A N 1
ATOM 914 C CA . GLU A 1 109 ? 10.737 -4.315 -13.605 1.00 91.31 109 GLU A CA 1
ATOM 915 C C . GLU A 1 109 ? 11.338 -3.133 -14.381 1.00 91.31 109 GLU A C 1
ATOM 917 O O . GLU A 1 109 ? 11.688 -3.235 -15.558 1.00 91.31 109 GLU A O 1
ATOM 922 N N . PHE A 1 110 ? 11.521 -2.000 -13.698 1.00 93.50 110 PHE A N 1
ATOM 923 C CA . PHE A 1 110 ? 12.157 -0.821 -14.264 1.00 93.50 110 PHE A CA 1
ATOM 924 C C . PHE A 1 110 ? 13.616 -1.090 -14.624 1.00 93.50 110 PHE A C 1
ATOM 926 O O . PHE A 1 110 ? 14.057 -0.686 -15.695 1.00 93.50 110 PHE A O 1
ATOM 933 N N . SER A 1 111 ? 14.368 -1.778 -13.763 1.00 92.19 111 SER A N 1
ATOM 934 C CA . SER A 1 111 ? 15.775 -2.101 -14.021 1.00 92.19 111 SER A CA 1
ATOM 935 C C . SER A 1 111 ? 15.933 -3.001 -15.248 1.00 92.19 111 SER A C 1
ATOM 937 O O . SER A 1 111 ? 16.819 -2.772 -16.072 1.00 92.19 111 SER A O 1
ATOM 939 N N . GLU A 1 112 ? 15.065 -4.000 -15.408 1.00 90.12 112 GLU A N 1
ATOM 940 C CA . GLU A 1 112 ? 15.053 -4.871 -16.586 1.00 90.12 112 GLU A CA 1
ATOM 941 C C . GLU A 1 112 ? 14.716 -4.094 -17.861 1.00 90.12 112 GLU A C 1
ATOM 943 O O . GLU A 1 112 ? 15.466 -4.155 -18.840 1.00 90.12 112 GLU A O 1
ATOM 948 N N . TRP A 1 113 ? 13.642 -3.299 -17.832 1.00 90.75 113 TRP A N 1
ATOM 949 C CA . TRP A 1 113 ? 13.263 -2.427 -18.944 1.00 90.75 113 TRP A CA 1
ATOM 950 C C . TRP A 1 113 ? 14.378 -1.434 -19.306 1.00 90.75 113 TRP A C 1
ATOM 952 O O . TRP A 1 113 ? 14.707 -1.251 -20.481 1.00 90.75 113 TRP A O 1
ATOM 962 N N . TYR A 1 114 ? 15.012 -0.823 -18.307 1.00 87.75 114 TYR A N 1
ATOM 963 C CA . TYR A 1 114 ? 16.087 0.144 -18.499 1.00 87.75 114 TYR A CA 1
ATOM 964 C C . TYR A 1 114 ? 17.323 -0.507 -19.140 1.00 87.75 114 TYR A C 1
ATOM 966 O O . TYR A 1 114 ? 17.866 -0.004 -20.121 1.00 87.75 114 TYR A O 1
ATOM 974 N N . ASN A 1 115 ? 17.734 -1.689 -18.677 1.00 87.00 115 ASN A N 1
ATOM 975 C CA . ASN A 1 115 ? 18.850 -2.423 -19.284 1.00 87.00 115 ASN A CA 1
ATOM 976 C C . ASN A 1 115 ? 18.533 -2.898 -20.714 1.00 87.00 115 ASN A C 1
ATOM 978 O O . ASN A 1 115 ? 19.393 -2.859 -21.604 1.00 87.00 115 ASN A O 1
ATOM 982 N N . TRP A 1 116 ? 17.291 -3.321 -20.963 1.00 86.56 116 TRP A N 1
ATOM 983 C CA . TRP A 1 116 ? 16.836 -3.665 -22.307 1.00 86.56 116 TRP A CA 1
ATOM 984 C C . TRP A 1 116 ? 16.892 -2.451 -23.247 1.00 86.56 116 TRP A C 1
ATOM 986 O O . TRP A 1 116 ?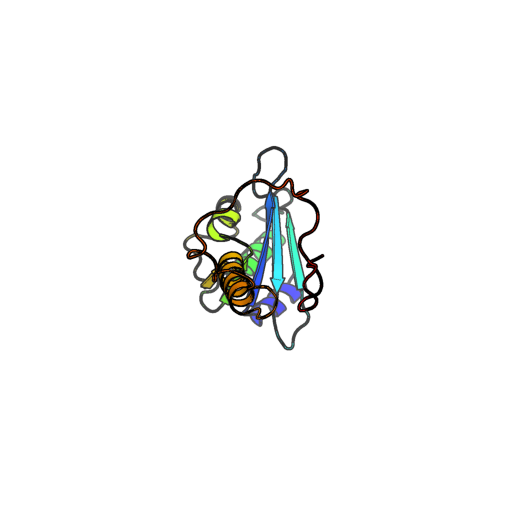 17.461 -2.549 -24.334 1.00 86.56 116 TRP A O 1
ATOM 996 N N . THR A 1 117 ? 16.389 -1.289 -22.821 1.00 81.06 117 THR A N 1
ATOM 997 C CA . THR A 1 117 ? 16.419 -0.069 -23.649 1.00 81.06 117 THR A CA 1
ATOM 998 C C . THR A 1 117 ? 17.846 0.397 -23.943 1.00 81.06 117 THR A C 1
ATOM 1000 O O . THR A 1 117 ? 18.139 0.777 -25.077 1.00 81.06 117 THR A O 1
ATOM 1003 N N . LEU A 1 118 ? 18.770 0.289 -22.981 1.00 78.31 118 LEU A N 1
ATOM 1004 C CA . LEU A 1 118 ? 20.188 0.599 -23.201 1.00 78.31 118 LEU A CA 1
ATOM 1005 C C . LEU A 1 118 ? 20.836 -0.295 -24.270 1.00 78.31 118 LEU A C 1
ATOM 1007 O O . LEU A 1 118 ? 21.568 0.204 -25.124 1.00 78.31 118 LEU A O 1
ATOM 1011 N N . SER A 1 119 ? 20.549 -1.599 -24.251 1.00 71.06 119 SER A N 1
ATOM 1012 C CA . SER A 1 119 ? 21.127 -2.572 -25.196 1.00 71.06 119 SER A CA 1
ATOM 1013 C C . SER A 1 119 ? 20.540 -2.503 -26.611 1.00 71.06 119 SER A C 1
ATOM 1015 O O . SER A 1 119 ? 21.155 -3.006 -27.548 1.00 71.06 119 SER A O 1
ATOM 1017 N N . HIS A 1 120 ? 19.386 -1.855 -26.780 1.00 67.62 120 HIS A N 1
ATOM 1018 C CA . HIS A 1 120 ? 18.681 -1.732 -28.062 1.00 67.62 120 HIS A CA 1
ATOM 1019 C C . HIS A 1 120 ? 18.660 -0.292 -28.601 1.00 67.62 120 HIS A C 1
ATOM 1021 O O . HIS A 1 120 ? 18.042 -0.014 -29.627 1.00 67.62 120 HIS A O 1
ATOM 1027 N N . CYS A 1 121 ? 19.375 0.630 -27.951 1.00 63.78 121 CYS A N 1
ATOM 1028 C CA . CYS A 1 121 ? 19.635 1.957 -28.492 1.00 63.78 121 CYS A CA 1
ATOM 1029 C C . CYS A 1 121 ? 20.734 1.872 -29.572 1.00 63.78 121 CYS A C 1
ATOM 1031 O O . CYS A 1 121 ? 21.927 1.857 -29.257 1.00 63.78 121 CYS A O 1
ATOM 1033 N N . GLU A 1 122 ? 20.345 1.870 -30.853 1.00 56.50 122 GLU A N 1
ATOM 1034 C CA . GLU A 1 122 ? 21.263 1.850 -32.014 1.00 56.50 122 GLU A CA 1
ATOM 1035 C C . GLU A 1 122 ? 22.274 3.018 -32.019 1.00 56.50 122 GLU A C 1
ATOM 1037 O O . GLU A 1 122 ? 23.350 2.916 -32.601 1.00 56.50 122 GLU A O 1
ATOM 1042 N N . VAL A 1 123 ? 21.960 4.120 -31.326 1.00 57.22 123 VAL A N 1
ATOM 1043 C CA . VAL A 1 123 ? 22.811 5.320 -31.213 1.00 57.22 123 VAL A CA 1
ATOM 1044 C C . VAL A 1 123 ? 23.734 5.278 -29.978 1.00 57.22 123 VAL A C 1
ATOM 1046 O O . VAL A 1 123 ? 24.799 5.891 -29.987 1.00 57.22 123 VAL A O 1
ATOM 1049 N N . CYS A 1 124 ? 23.365 4.534 -28.928 1.00 55.66 124 CYS A N 1
ATOM 1050 C CA . CYS A 1 124 ? 24.104 4.420 -27.661 1.00 55.66 124 CYS A CA 1
ATOM 1051 C C . CYS A 1 124 ? 25.026 3.197 -27.611 1.00 55.66 124 CYS A C 1
ATOM 1053 O O . CYS A 1 124 ? 25.799 3.054 -26.667 1.00 55.66 124 CYS A O 1
ATOM 1055 N N . SER A 1 125 ? 24.960 2.334 -28.628 1.00 52.38 125 SER A N 1
ATOM 1056 C CA . SER A 1 125 ? 25.833 1.175 -28.788 1.00 52.38 125 SER A CA 1
ATOM 1057 C C . SER A 1 125 ? 26.966 1.389 -29.808 1.00 52.38 125 SER A C 1
ATOM 1059 O O . SER A 1 125 ? 27.150 0.546 -30.688 1.00 52.38 125 SER A O 1
ATOM 1061 N N . PRO A 1 126 ? 27.808 2.444 -29.740 1.00 46.25 126 PRO A N 1
ATOM 1062 C CA . PRO A 1 126 ? 29.137 2.318 -30.303 1.00 46.25 126 PRO A CA 1
ATOM 1063 C C . PRO A 1 126 ? 29.987 1.529 -29.295 1.00 46.25 126 PRO A C 1
ATOM 1065 O O . PRO A 1 126 ? 30.273 2.021 -28.210 1.00 46.25 126 PRO A O 1
ATOM 1068 N N . SER A 1 127 ? 30.426 0.328 -29.683 1.00 47.16 127 SER A N 1
ATOM 1069 C CA . SER A 1 127 ? 31.514 -0.475 -29.081 1.00 47.16 127 SER A CA 1
ATOM 1070 C C . SER A 1 127 ? 31.209 -1.534 -27.991 1.00 47.16 127 SER A C 1
ATOM 1072 O O . SER A 1 127 ? 31.850 -1.570 -26.952 1.00 47.16 127 SER A O 1
ATOM 1074 N N . LEU A 1 128 ? 30.390 -2.545 -28.320 1.00 46.47 128 LEU A N 1
ATOM 1075 C CA . LEU A 1 128 ? 30.824 -3.953 -28.113 1.00 46.47 128 LEU A CA 1
ATOM 1076 C C . LEU A 1 128 ? 31.686 -4.473 -29.287 1.00 46.47 128 LEU A C 1
ATOM 1078 O O . LEU A 1 128 ? 32.121 -5.618 -29.324 1.00 46.47 128 LEU A O 1
ATOM 1082 N N . LEU A 1 129 ? 31.969 -3.603 -30.255 1.00 47.09 129 LEU A N 1
ATOM 1083 C CA . LEU A 1 129 ? 32.902 -3.809 -31.354 1.00 47.09 129 LEU A CA 1
ATOM 1084 C C . LEU A 1 129 ? 34.237 -3.105 -31.068 1.00 47.09 129 LEU A C 1
ATOM 1086 O O . LEU A 1 129 ? 34.552 -2.146 -31.765 1.00 47.09 129 LEU A O 1
ATOM 1090 N N . GLN A 1 130 ? 35.017 -3.529 -30.063 1.00 45.81 130 GLN A N 1
ATOM 1091 C CA . GLN A 1 130 ? 36.473 -3.283 -30.092 1.00 45.81 130 GLN A CA 1
ATOM 1092 C C . GLN A 1 130 ? 37.346 -4.144 -29.156 1.00 45.81 130 GLN A C 1
ATOM 1094 O O . GLN A 1 130 ? 38.402 -3.693 -28.740 1.00 45.81 130 GLN A O 1
ATOM 1099 N N . ASP A 1 131 ? 37.019 -5.421 -28.931 1.00 44.66 131 ASP A N 1
ATOM 1100 C CA . ASP A 1 131 ? 37.977 -6.368 -28.314 1.00 44.66 131 ASP A CA 1
ATOM 1101 C C . ASP A 1 131 ? 38.960 -7.011 -29.317 1.00 44.66 131 ASP A C 1
ATOM 1103 O O . ASP A 1 131 ? 39.635 -7.985 -29.006 1.00 44.66 131 ASP A O 1
ATOM 1107 N N . ASN A 1 132 ? 39.102 -6.457 -30.528 1.00 44.81 132 ASN A N 1
ATOM 1108 C CA . ASN A 1 132 ? 40.048 -6.955 -31.539 1.00 44.81 132 ASN A CA 1
ATOM 1109 C C . ASN A 1 132 ? 40.847 -5.838 -32.237 1.00 44.81 132 ASN A C 1
ATOM 1111 O O . ASN A 1 132 ? 41.054 -5.892 -33.448 1.00 44.81 132 ASN A O 1
ATOM 1115 N N . VAL A 1 133 ? 41.327 -4.827 -31.503 1.00 44.66 133 VAL A N 1
ATOM 1116 C CA . VAL A 1 133 ? 42.414 -3.966 -32.012 1.00 44.66 133 VAL A CA 1
ATOM 1117 C C . VAL A 1 133 ? 43.568 -3.945 -31.020 1.00 44.66 133 VAL A C 1
ATOM 1119 O O . VAL A 1 133 ? 43.658 -3.144 -30.096 1.00 44.66 133 VAL A O 1
ATOM 1122 N N . ILE A 1 134 ? 44.449 -4.906 -31.259 1.00 48.38 134 ILE A N 1
ATOM 1123 C CA . ILE A 1 134 ? 45.833 -4.978 -30.817 1.00 48.38 134 ILE A CA 1
ATOM 1124 C C . ILE A 1 134 ? 46.536 -3.629 -31.065 1.00 48.38 134 ILE A C 1
ATOM 1126 O O . ILE A 1 134 ? 46.494 -3.120 -32.179 1.00 48.38 134 ILE A O 1
ATOM 1130 N N . ASN A 1 135 ? 47.228 -3.140 -30.030 1.00 46.34 135 ASN A N 1
ATOM 1131 C CA . ASN A 1 135 ? 48.337 -2.176 -30.042 1.00 46.34 135 ASN A CA 1
ATOM 1132 C C . ASN A 1 135 ? 48.129 -0.849 -30.796 1.00 46.34 135 ASN A C 1
ATOM 1134 O O . ASN A 1 135 ? 48.340 -0.794 -31.999 1.00 46.34 135 ASN A O 1
ATOM 1138 N N . ASP A 1 136 ? 47.955 0.259 -30.066 1.00 40.66 136 ASP A N 1
ATOM 1139 C CA . ASP A 1 136 ? 48.939 1.340 -30.197 1.00 40.66 136 ASP A CA 1
ATOM 1140 C C . ASP A 1 136 ? 48.919 2.363 -29.056 1.00 40.66 136 ASP A C 1
ATOM 1142 O O . ASP A 1 136 ? 47.924 2.610 -28.376 1.00 40.66 136 ASP A O 1
ATOM 1146 N N . ALA A 1 137 ? 50.104 2.907 -28.818 1.00 47.22 137 ALA A N 1
ATOM 1147 C CA . ALA A 1 137 ? 50.494 3.661 -27.647 1.00 47.22 137 ALA A CA 1
ATOM 1148 C C . ALA A 1 137 ? 49.959 5.107 -27.596 1.00 47.22 137 ALA A C 1
ATOM 1150 O O . ALA A 1 137 ? 49.752 5.762 -28.609 1.00 47.22 137 ALA A O 1
ATOM 1151 N N . ARG A 1 138 ? 49.899 5.633 -26.362 1.00 51.84 138 ARG A N 1
ATOM 1152 C CA . ARG A 1 138 ? 50.011 7.059 -25.988 1.00 51.84 138 ARG A CA 1
ATOM 1153 C C . ARG A 1 138 ? 49.099 8.042 -26.738 1.00 51.84 138 ARG A C 1
ATOM 1155 O O . ARG A 1 138 ? 49.501 8.641 -27.728 1.00 51.84 138 ARG A O 1
ATOM 1162 N N . SER A 1 139 ? 47.981 8.412 -26.116 1.00 40.62 139 SER A N 1
ATOM 1163 C CA . SER A 1 139 ? 47.525 9.805 -26.179 1.00 40.62 139 SER A CA 1
ATOM 1164 C C . SER A 1 139 ? 46.599 10.148 -25.016 1.00 40.62 139 SER A C 1
ATOM 1166 O O . SER A 1 139 ? 45.586 9.488 -24.796 1.00 40.62 139 SER A O 1
ATOM 1168 N N . ASN A 1 140 ? 46.973 11.195 -24.280 1.00 50.31 140 ASN A N 1
ATOM 1169 C CA . ASN A 1 140 ? 46.133 11.901 -23.319 1.00 50.31 140 ASN A CA 1
ATOM 1170 C C . ASN A 1 140 ? 44.761 12.203 -23.932 1.00 50.31 140 ASN A C 1
ATOM 1172 O O . ASN A 1 140 ? 44.671 12.970 -24.892 1.00 50.31 140 ASN A O 1
ATOM 1176 N N . LYS A 1 141 ? 43.686 11.685 -23.337 1.00 43.41 141 LYS A N 1
ATOM 1177 C CA . LYS A 1 141 ? 42.337 12.188 -23.596 1.00 43.41 141 LYS A CA 1
ATOM 1178 C C . LYS A 1 141 ? 41.659 12.542 -22.283 1.00 43.41 141 LYS A C 1
ATOM 1180 O O . LYS A 1 141 ? 41.431 11.691 -21.431 1.00 43.41 141 LYS A O 1
AT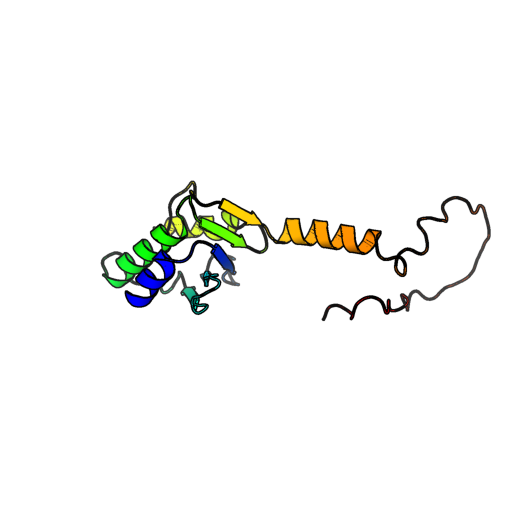OM 1185 N N . ASN A 1 142 ? 41.372 13.837 -22.166 1.00 40.53 142 ASN A N 1
ATOM 1186 C CA . ASN A 1 142 ? 40.438 14.421 -21.218 1.00 40.53 142 ASN A CA 1
ATOM 1187 C C . ASN A 1 142 ? 39.177 13.557 -21.118 1.00 40.53 142 ASN A C 1
ATOM 1189 O O . ASN A 1 142 ? 38.424 13.429 -22.084 1.00 40.53 142 ASN A O 1
ATOM 1193 N N . ILE A 1 143 ? 38.940 13.013 -19.931 1.00 44.94 143 ILE A N 1
ATOM 1194 C CA . ILE A 1 143 ? 37.651 12.467 -19.523 1.00 44.94 143 ILE A CA 1
ATOM 1195 C C . ILE A 1 143 ? 36.768 13.682 -19.254 1.00 44.94 143 ILE A C 1
ATOM 1197 O O . ILE A 1 143 ? 36.795 14.202 -18.151 1.00 44.94 143 ILE A O 1
ATOM 1201 N N . ASN A 1 144 ? 36.105 14.225 -20.275 1.00 45.97 144 ASN A N 1
ATOM 1202 C CA . ASN A 1 144 ? 34.996 15.172 -20.113 1.00 45.97 144 ASN A CA 1
ATOM 1203 C C . ASN A 1 144 ? 34.311 15.395 -21.462 1.00 45.97 144 ASN A C 1
ATOM 1205 O O . ASN A 1 144 ? 34.586 16.364 -22.166 1.00 45.97 144 ASN A O 1
ATOM 1209 N N . SER A 1 145 ? 33.460 14.445 -21.840 1.00 44.44 145 SER A N 1
ATOM 1210 C CA . SER A 1 145 ? 32.188 14.637 -22.556 1.00 44.44 145 SER A CA 1
ATOM 1211 C C . SER A 1 145 ? 31.783 13.298 -23.163 1.00 44.44 145 SER A C 1
ATOM 1213 O O . SER A 1 145 ? 32.284 12.886 -24.206 1.00 44.44 145 SER A O 1
ATOM 1215 N N . PHE A 1 146 ? 30.865 12.599 -22.498 1.00 47.38 146 PHE A N 1
ATOM 1216 C CA . PHE A 1 146 ? 30.088 11.584 -23.197 1.00 47.38 146 PHE A CA 1
ATOM 1217 C C . PHE A 1 146 ? 29.231 12.306 -24.249 1.00 47.38 146 PHE A C 1
ATOM 1219 O O . PHE A 1 146 ? 28.646 13.350 -23.932 1.00 47.38 146 PHE A O 1
ATOM 1226 N N . PRO A 1 147 ? 29.174 11.822 -25.500 1.00 47.12 147 PRO A N 1
ATOM 1227 C CA . PRO A 1 147 ? 28.281 12.396 -26.493 1.00 47.12 147 PRO A CA 1
ATOM 1228 C C . PRO A 1 147 ? 26.838 12.298 -25.979 1.00 47.12 147 PRO A C 1
ATOM 1230 O O . PRO A 1 147 ? 26.381 11.226 -25.588 1.00 47.12 147 PRO A O 1
ATOM 1233 N N . LYS A 1 148 ? 26.127 13.433 -25.946 1.00 50.25 148 LYS A N 1
ATOM 1234 C CA . LYS A 1 148 ? 24.693 13.476 -25.629 1.00 50.25 148 LYS A CA 1
ATOM 1235 C C . LYS A 1 148 ? 23.950 12.609 -26.648 1.00 50.25 148 LYS A C 1
ATOM 1237 O O . LYS A 1 148 ? 23.983 12.937 -27.834 1.00 50.25 148 LYS A O 1
ATOM 1242 N N . CYS A 1 149 ? 23.282 11.537 -26.210 1.00 52.34 149 CYS A N 1
ATOM 1243 C CA . CYS A 1 149 ? 22.363 10.836 -27.103 1.00 52.34 149 CYS A CA 1
ATOM 1244 C C . CYS A 1 149 ? 21.178 11.749 -27.408 1.00 52.34 149 CYS A C 1
ATOM 1246 O O . CYS A 1 149 ? 20.588 12.324 -26.500 1.00 52.34 149 CYS A O 1
ATOM 1248 N N . THR A 1 150 ? 20.825 11.874 -28.683 1.00 55.62 150 THR A N 1
ATOM 1249 C CA . THR A 1 150 ? 19.632 12.597 -29.149 1.00 55.62 150 THR A CA 1
ATOM 1250 C C . THR A 1 150 ? 18.379 11.719 -29.173 1.00 55.62 150 THR A C 1
ATOM 1252 O O . THR A 1 150 ? 17.310 12.187 -29.547 1.00 55.62 150 THR A O 1
ATOM 1255 N N . CYS A 1 151 ? 18.517 10.442 -28.818 1.00 58.06 151 CYS A N 1
ATOM 1256 C CA . CYS A 1 151 ? 17.477 9.422 -28.887 1.00 58.06 151 CYS A CA 1
ATOM 1257 C C . CYS A 1 151 ? 16.471 9.483 -27.726 1.00 58.06 151 CYS A C 1
ATOM 1259 O O . CYS A 1 151 ? 15.319 9.087 -27.885 1.00 58.06 151 CYS A O 1
ATOM 1261 N N . HIS A 1 152 ? 16.894 10.006 -26.576 1.00 55.12 152 HIS A N 1
ATOM 1262 C CA . HIS A 1 152 ? 16.062 10.206 -25.397 1.00 55.12 152 HIS A CA 1
ATOM 1263 C C . HIS A 1 152 ? 16.410 11.582 -24.829 1.00 55.12 152 HIS A C 1
ATOM 1265 O O . HIS A 1 152 ? 17.585 11.964 -24.820 1.00 55.12 152 HIS A O 1
ATOM 1271 N N . GLU A 1 153 ? 15.416 12.335 -24.359 1.00 48.34 153 GLU A N 1
ATOM 1272 C CA . GLU A 1 153 ? 15.714 13.478 -23.498 1.00 48.34 153 GLU A CA 1
ATOM 1273 C C . GLU A 1 153 ? 16.489 12.966 -22.279 1.00 48.34 153 GLU A C 1
ATOM 1275 O O . GLU A 1 153 ? 16.214 11.873 -21.775 1.00 48.34 153 GLU A O 1
ATOM 1280 N N . ALA A 1 154 ? 17.508 13.715 -21.849 1.00 47.72 154 ALA A N 1
ATOM 1281 C CA . ALA A 1 154 ? 18.231 13.375 -20.632 1.00 47.72 154 ALA A CA 1
ATOM 1282 C C . ALA A 1 154 ? 17.205 13.232 -19.503 1.00 47.72 154 ALA A C 1
ATOM 1284 O O . ALA A 1 154 ? 16.394 14.141 -19.312 1.00 47.72 154 ALA A O 1
ATOM 1285 N N . SER A 1 155 ? 17.218 12.093 -18.803 1.00 40.50 155 SER A N 1
ATOM 1286 C CA . SER A 1 155 ? 16.390 11.937 -17.610 1.00 40.50 155 SER A CA 1
ATOM 1287 C C . SER A 1 155 ? 16.661 13.124 -16.674 1.00 40.50 155 SER A C 1
ATOM 1289 O O . SER A 1 155 ? 17.835 13.478 -16.514 1.00 40.50 155 SER A O 1
ATOM 1291 N N . PRO A 1 156 ? 15.606 13.780 -16.158 1.00 40.03 156 PRO A N 1
ATOM 1292 C CA . PRO A 1 156 ? 15.737 14.970 -15.323 1.00 40.03 156 PRO A CA 1
ATOM 1293 C C . PRO A 1 156 ? 16.556 14.719 -14.054 1.00 40.03 156 PRO A C 1
ATOM 1295 O O . PRO A 1 156 ? 16.541 13.573 -13.549 1.00 40.03 156 PRO A O 1
#

Sequence (156 aa):
MQKLIDHVQHCHEFTFDTEG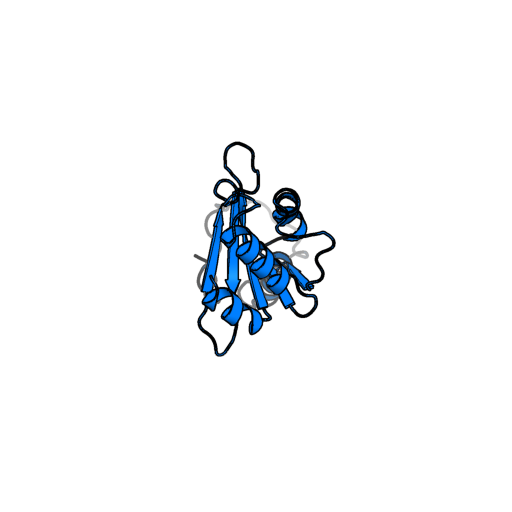EQSNHQLALIQIQTMHQQLPCFVVLLELLHLPSYNTLIFVKIKQLFHLIFQSTNKLYSWGPLRQELYPAVNYELLEWPIKSQIFDIQLEFSEWYNWTLSHCEVCSPSLLQDNVINDARSNKNINSFPKCTCHEASP

Radius of gyration: 23.35 Å; chains: 1; bounding box: 67×28×53 Å

Foldseek 3Di:
DVVLLVVLLPFAEKEWDFAADPPPRHTFKIWIWTDDPPDDIDIDIDGLVPDDDPPDPVVVVLLSSLVSQLALSHEYEYQDDVCVNCVNVVVVVSDDPPRNYHYDHVNVVVVVVVVVCCVPPPQNPDDVPDPPDDDDDDDDDDPDDDDDDPPDDPDD

Organism: NCBI:txid392030